Protein AF-A0A7U6QQ56-F1 (afdb_monomer)

Radius of gyration: 14.11 Å; Cα contacts (8 Å, |Δi|>4): 70; chains: 1; bounding box: 38×31×33 Å

Solvent-accessible surface area (backbone atoms only — not comparable to full-atom values): 5159 Å² total; per-residue (Å²): 136,79,79,76,86,73,80,86,52,73,87,49,34,21,62,51,41,31,53,50,51,51,54,50,47,42,63,75,75,49,69,50,61,83,40,91,60,24,61,57,55,51,52,51,49,55,57,48,41,47,62,64,35,77,94,59,23,91,59,52,70,66,50,46,51,52,13,50,61,51,14,76,76,53,86,71,87,80,72,77,84,81,88,131

pLDDT: mean 87.2, std 17.01, range [37.06, 98.56]

Mean predicted aligned error: 6.32 Å

Sequence (84 aa):
MGCDNVIITAKNLPEIFAMKRDYTLLKEHSRVMDTPYGHVISENLELIKGITEPELSNFSLEELENGRRLAEYIETTTLVDGVI

Structure (mmCIF, N/CA/C/O backbone):
data_AF-A0A7U6QQ56-F1
#
_entry.id   AF-A0A7U6QQ56-F1
#
loop_
_atom_site.group_PDB
_atom_site.id
_atom_site.type_symbol
_atom_site.label_atom_id
_atom_site.label_alt_id
_atom_site.label_comp_id
_atom_site.label_asym_id
_atom_site.label_entity_id
_atom_site.label_seq_id
_atom_site.pdbx_PDB_ins_code
_atom_site.Cartn_x
_atom_site.Cartn_y
_atom_site.Cartn_z
_atom_site.occupancy
_atom_site.B_iso_or_equiv
_atom_site.auth_seq_id
_atom_site.auth_comp_id
_atom_site.auth_asym_id
_atom_site.auth_atom_id
_atom_site.pdbx_PDB_model_num
ATOM 1 N N . MET A 1 1 ? -10.606 -22.341 -12.803 1.00 45.66 1 MET A N 1
ATOM 2 C CA . MET A 1 1 ? -9.711 -21.283 -12.300 1.00 45.66 1 MET A CA 1
ATOM 3 C C . MET A 1 1 ? -10.548 -20.419 -11.380 1.00 45.66 1 MET A C 1
ATOM 5 O O . MET A 1 1 ? -11.3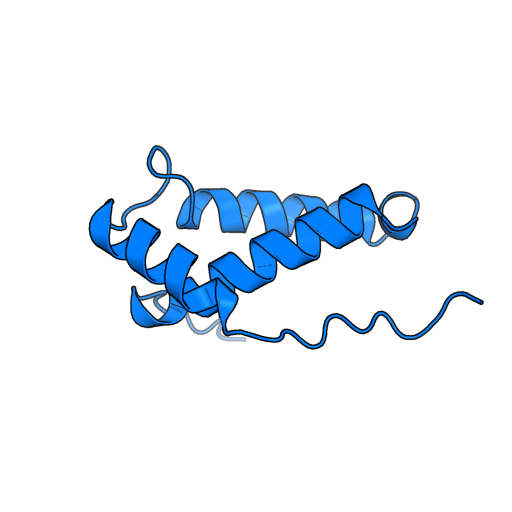15 -19.605 -11.870 1.00 45.66 1 MET A O 1
ATOM 9 N N . GLY A 1 2 ? -10.545 -20.721 -10.083 1.00 49.75 2 GLY A N 1
ATOM 10 C CA . GLY A 1 2 ? -11.218 -19.878 -9.101 1.00 49.75 2 GLY A CA 1
ATOM 11 C C . GLY A 1 2 ? -10.236 -18.796 -8.687 1.00 49.75 2 GLY A C 1
ATOM 12 O O . GLY A 1 2 ? -9.189 -19.125 -8.140 1.00 49.75 2 GLY A O 1
ATOM 13 N N . CYS A 1 3 ? -10.526 -17.535 -8.995 1.00 57.88 3 CYS A N 1
ATOM 14 C CA . CYS A 1 3 ? -10.008 -16.469 -8.152 1.00 57.88 3 CYS A CA 1
ATOM 15 C C . CYS A 1 3 ? -10.715 -16.650 -6.815 1.00 57.88 3 CYS A C 1
ATOM 17 O O . CYS A 1 3 ? -11.937 -16.505 -6.750 1.00 57.88 3 CYS A O 1
ATOM 19 N N . ASP A 1 4 ? -9.975 -17.030 -5.778 1.00 56.12 4 ASP A N 1
ATOM 20 C CA . ASP A 1 4 ? -10.498 -16.895 -4.430 1.00 56.12 4 ASP A CA 1
ATOM 21 C C . ASP A 1 4 ? -10.805 -15.410 -4.246 1.00 56.12 4 ASP A C 1
ATOM 23 O O . ASP A 1 4 ? -9.917 -14.561 -4.337 1.00 56.12 4 ASP A O 1
ATOM 27 N N . ASN A 1 5 ? -12.082 -15.079 -4.061 1.00 61.84 5 ASN A N 1
ATOM 28 C CA . ASN A 1 5 ? -12.476 -13.744 -3.638 1.00 61.84 5 ASN A CA 1
ATOM 29 C C . ASN A 1 5 ? -12.001 -13.587 -2.193 1.00 61.84 5 ASN A C 1
ATOM 31 O O . ASN A 1 5 ? -12.739 -13.865 -1.246 1.00 61.84 5 ASN A O 1
ATOM 35 N N . VAL A 1 6 ? -10.732 -13.224 -2.027 1.00 72.69 6 VAL A N 1
ATOM 36 C CA . VAL A 1 6 ? -10.141 -12.982 -0.717 1.00 72.69 6 VAL A CA 1
ATOM 37 C C . VAL A 1 6 ? -10.710 -11.669 -0.198 1.00 72.69 6 VAL A C 1
ATOM 39 O O . VAL A 1 6 ? -10.551 -10.615 -0.811 1.00 72.69 6 VAL A O 1
ATOM 42 N N . ILE A 1 7 ? -11.402 -11.741 0.934 1.00 84.06 7 ILE A N 1
ATOM 43 C CA . ILE A 1 7 ? -11.899 -10.554 1.622 1.00 84.06 7 ILE A CA 1
ATOM 44 C C . ILE A 1 7 ? -10.701 -9.852 2.262 1.00 84.06 7 ILE A C 1
ATOM 46 O O . ILE A 1 7 ? -10.010 -10.435 3.099 1.00 84.06 7 ILE A O 1
ATOM 50 N N . ILE A 1 8 ? -10.476 -8.595 1.885 1.00 89.62 8 ILE A N 1
ATOM 51 C CA . ILE A 1 8 ? -9.511 -7.724 2.557 1.00 89.62 8 ILE A CA 1
ATOM 52 C C . ILE A 1 8 ? -10.135 -7.263 3.873 1.00 89.62 8 ILE A C 1
ATOM 54 O O . ILE A 1 8 ? -11.259 -6.764 3.903 1.00 89.62 8 ILE A O 1
ATOM 58 N N . THR A 1 9 ? -9.405 -7.435 4.969 1.00 94.44 9 THR A N 1
ATOM 59 C CA . THR A 1 9 ? -9.823 -7.016 6.312 1.00 94.44 9 THR A CA 1
ATOM 60 C C . THR A 1 9 ? -8.863 -5.971 6.869 1.00 94.44 9 THR A C 1
ATOM 62 O O . THR A 1 9 ? -7.753 -5.811 6.364 1.00 94.44 9 THR A O 1
ATOM 65 N N . ALA A 1 10 ? -9.236 -5.312 7.970 1.00 96.44 10 ALA A N 1
ATOM 66 C CA . ALA A 1 10 ? -8.381 -4.320 8.625 1.00 96.44 10 ALA A CA 1
ATOM 67 C C . ALA A 1 10 ? -6.990 -4.867 9.008 1.00 96.44 10 ALA A C 1
ATOM 69 O O . ALA A 1 10 ? -6.016 -4.122 9.052 1.00 96.44 10 ALA A O 1
ATOM 70 N N . LYS A 1 11 ? -6.869 -6.186 9.227 1.00 95.94 11 LYS A N 1
ATOM 71 C CA . LYS A 1 11 ? -5.590 -6.851 9.520 1.00 95.94 11 LYS A CA 1
ATOM 72 C C . LYS A 1 11 ? -4.600 -6.820 8.358 1.00 95.94 11 LYS A C 1
ATOM 74 O O . LYS A 1 11 ? -3.425 -7.026 8.604 1.00 95.94 11 LYS A O 1
ATOM 79 N N . ASN A 1 12 ? -5.074 -6.602 7.133 1.00 96.12 12 ASN A N 1
ATOM 80 C CA . ASN A 1 12 ? -4.250 -6.531 5.927 1.00 96.12 12 ASN A CA 1
ATOM 81 C C . ASN A 1 12 ? -3.787 -5.100 5.613 1.00 96.12 12 ASN A C 1
ATOM 83 O O . ASN A 1 12 ? -2.953 -4.904 4.732 1.00 96.12 12 ASN A O 1
ATOM 87 N N . LEU A 1 13 ? -4.356 -4.087 6.280 1.00 97.50 13 LEU A N 1
ATOM 88 C CA . LEU A 1 13 ? -4.023 -2.687 6.020 1.00 97.50 13 LEU A CA 1
ATOM 89 C C . LEU A 1 13 ? -2.537 -2.370 6.225 1.00 97.50 13 LEU A C 1
ATOM 91 O O . LEU A 1 13 ? -2.003 -1.660 5.374 1.00 97.50 13 LEU A O 1
ATOM 95 N N . PRO A 1 14 ? -1.844 -2.876 7.266 1.00 97.69 14 PRO A N 1
ATOM 96 C CA . PRO A 1 14 ? -0.417 -2.615 7.432 1.00 97.69 14 PRO A CA 1
ATOM 97 C C . PRO A 1 14 ? 0.408 -3.007 6.201 1.00 97.69 14 PRO A C 1
ATOM 99 O O . PRO A 1 14 ? 1.168 -2.190 5.683 1.00 97.69 14 PRO A O 1
ATOM 102 N N . GLU A 1 15 ? 0.225 -4.221 5.678 1.00 96.38 15 GLU A N 1
ATOM 103 C CA . GLU A 1 15 ? 0.949 -4.694 4.496 1.00 96.38 15 GLU A CA 1
ATOM 104 C C . GLU A 1 15 ? 0.588 -3.878 3.248 1.00 96.38 15 GLU A C 1
ATOM 106 O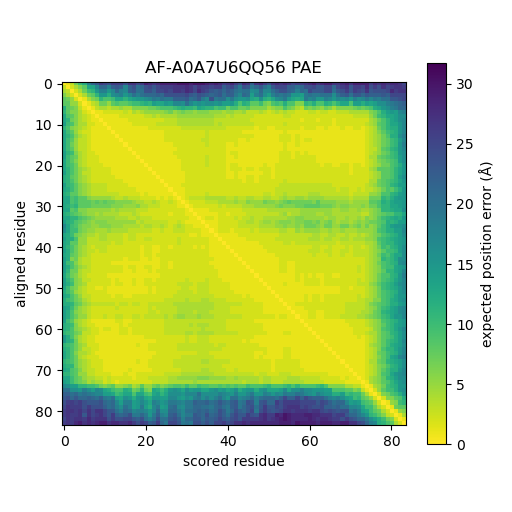 O . GLU A 1 15 ? 1.463 -3.535 2.457 1.00 96.38 15 GLU A O 1
ATOM 111 N N . ILE A 1 16 ? -0.686 -3.512 3.083 1.00 96.56 16 ILE A N 1
ATOM 112 C CA . ILE A 1 16 ? -1.152 -2.719 1.936 1.00 96.56 16 ILE A CA 1
ATOM 113 C C . ILE A 1 16 ? -0.570 -1.296 1.972 1.00 96.56 16 ILE A C 1
ATOM 115 O O . ILE A 1 16 ? -0.146 -0.773 0.939 1.00 96.56 16 ILE A O 1
ATOM 119 N N . PHE A 1 17 ? -0.493 -0.670 3.150 1.00 97.75 17 PHE A N 1
ATOM 120 C CA . PHE A 1 17 ? 0.171 0.625 3.318 1.00 97.75 17 PHE A CA 1
ATOM 121 C C . PHE A 1 17 ? 1.681 0.531 3.070 1.00 97.75 17 PHE A C 1
ATOM 123 O O . PHE A 1 17 ? 2.245 1.443 2.460 1.00 97.75 17 PHE A O 1
ATOM 130 N N . ALA A 1 18 ? 2.328 -0.567 3.471 1.00 96.88 18 ALA A N 1
ATOM 131 C CA . ALA A 1 18 ? 3.731 -0.805 3.148 1.00 96.88 18 ALA A CA 1
ATOM 132 C C . ALA A 1 18 ? 3.928 -0.919 1.624 1.00 96.88 18 ALA A C 1
ATOM 134 O O . ALA A 1 18 ? 4.719 -0.171 1.058 1.00 96.88 18 ALA A O 1
ATOM 135 N N . MET A 1 19 ? 3.103 -1.712 0.930 1.00 95.31 19 MET A N 1
ATOM 136 C CA . MET A 1 19 ? 3.132 -1.807 -0.537 1.00 95.31 19 MET A CA 1
ATOM 137 C C . MET A 1 19 ? 2.919 -0.450 -1.224 1.00 95.31 19 MET A C 1
ATOM 139 O O . MET A 1 19 ? 3.596 -0.142 -2.206 1.00 95.31 19 MET A O 1
ATOM 143 N N . LYS A 1 20 ? 2.005 0.390 -0.712 1.00 96.44 20 LYS A N 1
ATOM 144 C CA . LYS A 1 20 ? 1.790 1.758 -1.218 1.00 96.44 20 LYS A CA 1
ATOM 145 C C . LYS A 1 20 ? 3.075 2.581 -1.163 1.00 96.44 20 LYS A C 1
ATOM 147 O O . LYS A 1 20 ? 3.431 3.229 -2.151 1.00 96.44 20 LYS A O 1
ATOM 152 N N . ARG A 1 21 ? 3.752 2.563 -0.009 1.00 95.38 21 ARG A N 1
ATOM 153 C CA . ARG A 1 21 ? 5.028 3.253 0.210 1.00 95.38 21 ARG A CA 1
ATOM 154 C C . ARG A 1 21 ? 6.055 2.776 -0.811 1.00 95.38 21 ARG A C 1
ATOM 156 O O . ARG A 1 21 ? 6.663 3.603 -1.481 1.00 95.38 21 ARG A O 1
ATOM 163 N N . ASP A 1 22 ? 6.204 1.470 -0.982 1.00 93.06 22 ASP A N 1
ATOM 164 C CA . ASP A 1 22 ? 7.269 0.926 -1.826 1.00 93.06 22 ASP A CA 1
ATOM 165 C C . ASP A 1 22 ? 7.026 1.180 -3.312 1.00 93.06 22 ASP A C 1
ATOM 167 O O . ASP A 1 22 ? 7.949 1.564 -4.026 1.00 93.06 22 ASP A O 1
ATOM 171 N N . TYR A 1 23 ? 5.783 1.047 -3.787 1.00 93.81 23 TYR A N 1
ATOM 172 C CA . TYR A 1 23 ? 5.446 1.421 -5.160 1.00 93.81 23 TYR A CA 1
ATOM 173 C C . TYR A 1 23 ? 5.654 2.913 -5.421 1.00 93.81 23 TYR A C 1
ATOM 175 O O . TYR A 1 23 ? 6.095 3.287 -6.509 1.00 93.81 23 TYR A O 1
ATOM 183 N N . THR A 1 24 ? 5.372 3.762 -4.431 1.00 94.25 24 THR A N 1
ATOM 184 C CA . THR A 1 24 ? 5.640 5.202 -4.526 1.00 94.25 24 THR A CA 1
ATOM 185 C C . THR A 1 24 ? 7.144 5.457 -4.640 1.00 94.25 24 THR A C 1
ATOM 187 O O . THR A 1 24 ? 7.573 6.137 -5.568 1.00 94.25 24 THR A O 1
ATOM 190 N N . LEU A 1 25 ? 7.958 4.817 -3.794 1.00 92.44 25 LEU A N 1
ATOM 191 C CA . LEU A 1 25 ? 9.419 4.916 -3.858 1.00 92.44 25 LEU A CA 1
ATOM 192 C C . LEU A 1 25 ? 9.981 4.388 -5.184 1.00 92.44 25 LEU A C 1
ATOM 194 O O . LEU A 1 25 ? 10.851 5.022 -5.774 1.00 92.44 25 LEU A O 1
ATOM 198 N N . LEU A 1 26 ? 9.475 3.263 -5.695 1.00 90.50 26 LEU A N 1
ATOM 199 C CA . LEU A 1 26 ? 9.877 2.725 -6.997 1.00 90.50 26 LEU A CA 1
ATOM 200 C C . LEU A 1 26 ? 9.562 3.697 -8.134 1.00 90.50 26 LEU A C 1
ATOM 202 O O . LEU A 1 26 ? 10.385 3.878 -9.033 1.00 90.50 26 LEU A O 1
ATOM 206 N N . LYS A 1 27 ? 8.392 4.334 -8.088 1.00 91.19 27 LYS A N 1
ATOM 207 C CA . LYS A 1 27 ? 7.982 5.339 -9.069 1.00 91.19 27 LYS A CA 1
ATOM 208 C C . LYS A 1 27 ? 8.853 6.599 -9.005 1.00 91.19 27 LYS A C 1
ATOM 210 O O . LYS A 1 27 ? 9.135 7.175 -10.051 1.00 91.19 27 LYS A O 1
ATOM 215 N N . GLU A 1 28 ? 9.259 7.029 -7.812 1.00 91.75 28 GLU A N 1
ATOM 216 C CA . GLU A 1 28 ? 10.022 8.269 -7.596 1.00 91.75 28 GLU A CA 1
ATOM 217 C C . GLU A 1 28 ? 11.538 8.104 -7.774 1.00 91.75 28 GLU A C 1
ATOM 219 O O . GLU A 1 28 ? 12.212 9.032 -8.221 1.00 91.75 28 GLU A O 1
ATOM 224 N N . HIS A 1 29 ? 12.086 6.933 -7.443 1.00 89.44 29 HIS A N 1
ATOM 225 C CA . HIS A 1 29 ? 13.533 6.727 -7.313 1.00 89.44 29 HIS A CA 1
ATOM 226 C C . HIS A 1 29 ? 14.123 5.682 -8.266 1.00 89.44 29 HIS A C 1
ATOM 228 O O . HIS A 1 29 ? 15.316 5.393 -8.185 1.00 89.44 29 HIS A O 1
ATOM 234 N N . SER A 1 30 ? 13.336 5.119 -9.185 1.00 88.06 30 SER A N 1
ATOM 235 C CA . SER A 1 30 ? 13.838 4.156 -10.169 1.00 88.06 30 SER A CA 1
ATOM 236 C C . SER A 1 30 ? 13.382 4.478 -11.592 1.00 88.06 30 SER A C 1
ATOM 238 O O . SER A 1 30 ? 12.490 5.291 -11.821 1.00 88.06 30 SER A O 1
ATOM 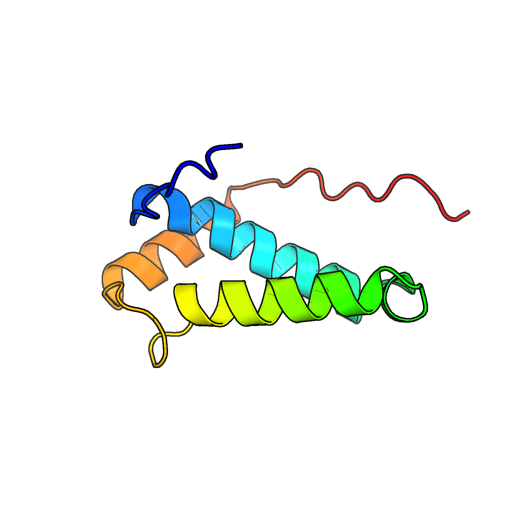240 N N . ARG A 1 31 ? 13.979 3.791 -12.572 1.00 91.12 31 ARG A N 1
ATOM 241 C CA . ARG A 1 31 ? 13.575 3.861 -13.986 1.00 91.12 31 ARG A CA 1
ATOM 242 C C . ARG A 1 31 ? 12.508 2.834 -14.362 1.00 91.12 31 ARG A C 1
ATOM 244 O O . ARG A 1 31 ? 12.241 2.636 -15.542 1.00 91.12 31 ARG A O 1
ATOM 251 N N . VAL A 1 32 ? 11.893 2.165 -13.383 1.00 88.38 32 VAL A N 1
ATOM 252 C CA . VAL A 1 32 ? 10.903 1.107 -13.643 1.00 88.38 32 VAL A CA 1
ATOM 253 C C . VAL A 1 32 ? 9.710 1.616 -14.458 1.00 88.38 32 VAL A C 1
ATOM 255 O O . VAL A 1 32 ? 9.143 0.870 -15.254 1.00 88.38 32 VAL A O 1
ATOM 258 N N . MET A 1 33 ? 9.381 2.904 -14.329 1.00 91.25 33 MET A N 1
ATOM 259 C CA . MET A 1 33 ? 8.305 3.549 -15.080 1.00 91.25 33 MET A CA 1
ATOM 260 C C . MET A 1 33 ? 8.597 3.674 -16.584 1.00 91.25 33 MET A C 1
ATOM 262 O O . MET A 1 33 ? 7.653 3.738 -17.364 1.00 91.25 33 MET A O 1
ATOM 266 N N . ASP A 1 34 ? 9.872 3.642 -16.995 1.00 93.56 34 ASP A N 1
ATOM 267 C CA . ASP A 1 34 ? 10.291 3.624 -18.407 1.00 93.56 34 ASP A CA 1
ATOM 268 C C . ASP A 1 34 ? 10.192 2.216 -19.025 1.00 93.56 34 ASP A C 1
ATOM 270 O O . ASP A 1 34 ? 10.406 2.029 -20.224 1.00 93.56 34 ASP A O 1
ATOM 274 N N . THR A 1 35 ? 9.927 1.197 -18.206 1.0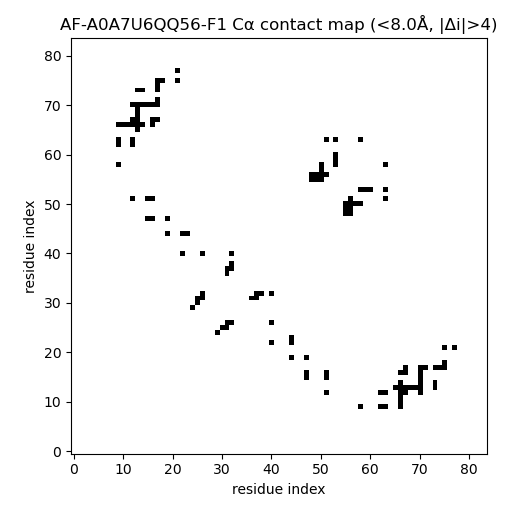0 92.31 35 THR A N 1
ATOM 275 C CA . THR A 1 35 ? 9.834 -0.198 -18.642 1.00 92.31 35 THR A CA 1
ATOM 276 C C . THR A 1 35 ? 8.377 -0.583 -18.907 1.00 92.31 35 THR A C 1
ATOM 278 O O . THR A 1 35 ? 7.460 0.069 -18.399 1.00 92.31 35 THR A O 1
ATOM 281 N N . PRO A 1 36 ? 8.117 -1.701 -19.611 1.00 91.12 36 PRO A N 1
ATOM 282 C CA . PRO A 1 36 ? 6.765 -2.243 -19.735 1.00 91.12 36 PRO A CA 1
ATOM 283 C C . PRO A 1 36 ? 6.060 -2.508 -18.391 1.00 91.12 36 PRO A C 1
ATOM 285 O O . PRO A 1 36 ? 4.839 -2.574 -18.359 1.00 91.12 36 PRO A O 1
ATOM 288 N N . TYR A 1 37 ? 6.789 -2.614 -17.273 1.00 89.69 37 TYR A N 1
ATOM 289 C CA . TYR A 1 37 ? 6.208 -2.824 -15.942 1.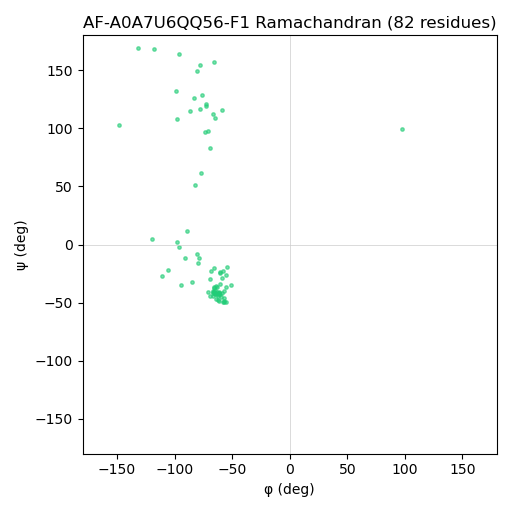00 89.69 37 TYR A CA 1
ATOM 290 C C . TYR A 1 37 ? 5.631 -1.550 -15.300 1.00 89.69 37 TYR A C 1
ATOM 292 O O . TYR A 1 37 ? 4.907 -1.640 -14.309 1.00 89.69 37 TYR A O 1
ATOM 300 N N . GLY A 1 38 ? 5.899 -0.362 -15.856 1.00 93.25 38 GLY A N 1
ATOM 301 C CA . GLY A 1 38 ? 5.415 0.909 -15.306 1.00 93.25 38 GLY A CA 1
ATOM 302 C C . GLY A 1 38 ? 3.885 1.021 -15.251 1.00 93.25 38 GLY A C 1
ATOM 303 O O . GLY A 1 38 ? 3.336 1.593 -14.303 1.00 93.25 38 GLY A O 1
ATOM 304 N N . HIS A 1 39 ? 3.177 0.434 -16.225 1.00 93.56 39 HIS A N 1
ATOM 305 C CA . HIS A 1 39 ? 1.709 0.435 -16.214 1.00 93.56 39 HIS A CA 1
ATOM 306 C C . HIS A 1 39 ? 1.163 -0.399 -15.044 1.00 93.56 39 HIS A C 1
ATOM 308 O O . HIS A 1 39 ? 0.266 0.060 -14.343 1.00 93.56 39 HIS A O 1
ATOM 314 N N . VAL A 1 40 ? 1.777 -1.556 -14.763 1.00 93.00 40 VAL A N 1
ATOM 315 C CA . VAL A 1 40 ? 1.381 -2.456 -13.667 1.00 93.00 40 VAL A CA 1
ATOM 316 C C . VAL A 1 40 ? 1.531 -1.763 -12.315 1.00 93.00 40 VAL A C 1
ATOM 318 O O . VAL A 1 40 ? 0.645 -1.844 -11.471 1.00 93.00 40 VAL A O 1
ATOM 321 N N . ILE A 1 41 ? 2.628 -1.028 -12.111 1.00 92.94 41 ILE A N 1
ATOM 322 C CA . ILE A 1 41 ? 2.847 -0.255 -10.878 1.00 92.94 41 ILE A CA 1
ATOM 323 C C . ILE A 1 41 ? 1.766 0.812 -10.703 1.00 92.94 41 ILE A C 1
ATOM 325 O O . ILE A 1 41 ? 1.272 1.017 -9.595 1.00 92.94 41 ILE A O 1
ATOM 329 N N . SER A 1 42 ? 1.377 1.479 -11.790 1.00 94.75 42 SER A N 1
ATOM 330 C CA . SER A 1 42 ? 0.347 2.519 -11.738 1.00 94.75 42 SER A CA 1
ATOM 331 C C . SER A 1 42 ? -1.032 1.935 -11.441 1.00 94.75 42 SER A C 1
ATOM 333 O O . SER A 1 42 ? -1.731 2.452 -10.576 1.00 94.75 42 SER A O 1
ATOM 335 N N . GLU A 1 43 ? -1.400 0.834 -12.098 1.00 95.38 43 GLU A N 1
ATOM 336 C CA . GLU A 1 43 ? -2.651 0.113 -11.835 1.00 95.38 43 GLU A CA 1
ATOM 337 C C . GLU A 1 43 ? -2.721 -0.376 -10.383 1.00 95.38 43 GLU A C 1
ATOM 339 O O . GLU A 1 43 ? -3.720 -0.151 -9.700 1.00 95.38 43 GLU A O 1
ATOM 344 N N . ASN A 1 44 ? -1.635 -0.962 -9.872 1.00 94.62 44 ASN A N 1
ATOM 345 C CA . ASN A 1 44 ? -1.569 -1.421 -8.487 1.00 94.62 44 ASN A CA 1
ATOM 346 C C . ASN A 1 44 ? -1.690 -0.259 -7.495 1.00 94.62 44 ASN A C 1
ATOM 348 O O . ASN A 1 44 ? -2.402 -0.384 -6.499 1.00 94.62 44 ASN A O 1
ATOM 352 N N . LEU A 1 45 ? -1.047 0.882 -7.762 1.00 96.38 45 LEU A N 1
ATOM 353 C CA . LEU A 1 45 ? -1.193 2.081 -6.934 1.00 96.38 45 LEU A CA 1
ATOM 354 C C . LEU A 1 45 ? -2.637 2.595 -6.912 1.00 96.38 45 LEU A C 1
ATOM 356 O O . LEU A 1 45 ? -3.118 2.961 -5.843 1.00 96.38 45 LEU A O 1
ATOM 360 N N . GLU A 1 46 ? -3.344 2.601 -8.044 1.00 96.81 46 GLU A N 1
ATOM 361 C CA . GLU A 1 46 ? -4.755 3.009 -8.088 1.00 96.81 46 GLU A CA 1
ATOM 362 C C . GLU A 1 46 ? -5.663 2.049 -7.303 1.00 96.81 46 GLU A C 1
ATOM 364 O O . GLU A 1 46 ? -6.523 2.496 -6.543 1.00 96.81 46 GLU A O 1
ATOM 369 N N . LEU A 1 47 ? -5.431 0.735 -7.392 1.00 95.25 47 LEU A N 1
ATOM 370 C CA . LEU A 1 47 ? -6.154 -0.246 -6.574 1.00 95.25 47 LEU A CA 1
ATOM 371 C C . LEU A 1 47 ? -5.896 -0.036 -5.076 1.00 95.25 47 LEU A C 1
ATOM 373 O O . LEU A 1 47 ? -6.826 -0.031 -4.269 1.00 95.25 47 LEU A O 1
ATOM 377 N N . ILE A 1 48 ? -4.636 0.187 -4.702 1.00 96.75 48 ILE A N 1
ATOM 378 C CA . ILE A 1 48 ? -4.237 0.440 -3.316 1.00 96.75 48 ILE A CA 1
ATOM 379 C C . ILE A 1 48 ? -4.846 1.749 -2.794 1.00 96.75 48 ILE A C 1
ATOM 381 O O . ILE A 1 48 ? -5.238 1.813 -1.626 1.00 96.75 48 ILE A O 1
ATOM 385 N N . LYS A 1 49 ? -4.989 2.788 -3.625 1.00 97.12 49 LYS A N 1
ATOM 386 C CA . LYS A 1 49 ? -5.696 4.022 -3.238 1.00 97.12 49 LYS A CA 1
ATOM 387 C C . LYS A 1 49 ? -7.150 3.756 -2.870 1.00 97.12 49 LYS A C 1
ATOM 389 O O . LYS A 1 49 ? -7.592 4.236 -1.833 1.00 97.12 49 LYS A O 1
ATOM 394 N N . GLY A 1 50 ? -7.855 2.923 -3.637 1.00 97.00 50 GLY A N 1
ATOM 395 C CA . GLY A 1 50 ? -9.229 2.519 -3.313 1.00 97.00 50 GLY A CA 1
ATOM 396 C C . GLY A 1 50 ? -9.375 1.852 -1.938 1.00 97.00 50 GLY A C 1
ATOM 397 O O . GLY A 1 50 ? -10.450 1.873 -1.351 1.00 97.00 50 GLY A O 1
ATOM 398 N N . ILE A 1 51 ? -8.288 1.292 -1.399 1.00 97.00 51 ILE A N 1
ATOM 399 C CA . ILE A 1 51 ? -8.257 0.658 -0.076 1.00 97.00 51 ILE A CA 1
ATOM 400 C C . ILE A 1 51 ? -7.778 1.628 1.013 1.00 97.00 51 ILE A C 1
ATOM 402 O O . ILE A 1 51 ? -8.231 1.540 2.153 1.00 97.00 51 ILE A O 1
ATOM 406 N N . THR A 1 52 ? -6.852 2.532 0.687 1.00 97.69 52 THR A N 1
ATOM 407 C CA . THR A 1 52 ? -6.087 3.310 1.678 1.00 97.69 52 THR A CA 1
ATOM 408 C C . THR A 1 52 ? -6.506 4.768 1.812 1.00 97.69 52 THR A C 1
ATOM 410 O O . THR A 1 52 ? -6.218 5.361 2.850 1.00 97.69 52 THR A O 1
ATOM 413 N N . GLU A 1 53 ? -7.151 5.355 0.802 1.00 97.38 53 GLU A N 1
ATOM 414 C CA . GLU A 1 53 ? -7.582 6.754 0.858 1.00 97.38 53 GLU A CA 1
ATOM 415 C C . GLU A 1 53 ? -8.924 6.880 1.591 1.00 97.38 53 GLU A C 1
ATOM 417 O O . GLU A 1 53 ? -9.883 6.206 1.200 1.00 97.38 53 GLU A O 1
ATOM 422 N N . PRO A 1 54 ? -9.036 7.727 2.630 1.00 96.94 54 PRO A N 1
ATOM 423 C CA . PRO A 1 54 ? -10.262 7.895 3.411 1.00 96.94 54 PRO A CA 1
ATOM 424 C C . PRO A 1 54 ? -11.530 8.165 2.598 1.00 96.94 54 PRO A C 1
ATOM 426 O O . PRO A 1 54 ? -12.614 7.733 2.975 1.00 96.94 54 PRO A O 1
ATOM 429 N N . GLU A 1 55 ? -11.402 8.892 1.492 1.00 97.19 55 GLU A N 1
ATOM 430 C CA . GLU A 1 55 ? -12.505 9.272 0.616 1.00 97.19 55 GLU A CA 1
ATOM 431 C C . GLU A 1 55 ? -12.947 8.159 -0.346 1.00 97.19 55 GLU A C 1
ATOM 433 O O . GLU A 1 55 ? -14.039 8.243 -0.908 1.00 97.19 55 GLU A O 1
ATOM 438 N N . LEU A 1 56 ? -12.122 7.123 -0.532 1.00 95.94 56 LEU A N 1
ATOM 439 C CA . LEU A 1 56 ? -12.398 5.984 -1.418 1.00 95.94 56 LEU A CA 1
ATOM 440 C C . LEU A 1 56 ? -12.650 4.683 -0.646 1.00 95.94 56 LEU A C 1
ATOM 442 O O . LEU A 1 56 ? -13.348 3.794 -1.135 1.00 95.94 56 LEU A O 1
ATOM 446 N N . SER A 1 57 ? -12.070 4.572 0.547 1.00 96.12 57 SER A N 1
ATOM 447 C CA . SER A 1 57 ? -12.037 3.351 1.338 1.00 96.12 57 SER A CA 1
ATOM 448 C C . SER A 1 57 ? -13.355 3.063 2.054 1.00 96.12 57 SER A C 1
ATOM 450 O O . SER A 1 57 ? -14.138 3.952 2.386 1.00 96.12 57 SER A O 1
ATOM 452 N N . ASN A 1 58 ? -13.598 1.782 2.334 1.00 95.19 58 ASN A N 1
ATOM 453 C CA . ASN A 1 58 ? -14.683 1.338 3.213 1.00 95.19 58 ASN A CA 1
ATOM 454 C C . ASN A 1 58 ? -14.217 1.079 4.654 1.00 95.19 58 ASN A C 1
ATOM 456 O O . ASN A 1 58 ? -15.040 0.732 5.500 1.00 95.19 58 ASN A O 1
ATOM 460 N N . PHE A 1 59 ? -12.923 1.242 4.937 1.00 97.12 59 PHE A N 1
ATOM 461 C CA . PHE A 1 59 ? -12.390 1.173 6.293 1.00 97.12 59 PHE A CA 1
ATOM 462 C C . PHE A 1 59 ? -12.620 2.489 7.032 1.00 97.12 59 PHE A C 1
ATOM 464 O O . PHE A 1 59 ? -12.633 3.570 6.441 1.00 97.12 59 PHE A O 1
ATOM 471 N N . SER A 1 60 ? -12.793 2.402 8.346 1.00 98.19 60 SER A N 1
ATOM 472 C CA . SER A 1 60 ? -12.882 3.592 9.187 1.00 98.19 60 SER A CA 1
ATOM 473 C C . SER A 1 60 ? -11.555 4.359 9.210 1.00 98.19 60 SER A C 1
ATOM 475 O O . SER A 1 60 ? -10.479 3.790 9.018 1.00 98.19 60 SER A O 1
ATOM 477 N N . LEU A 1 61 ? -11.614 5.659 9.518 1.00 98.31 61 LEU A N 1
ATOM 478 C CA . LEU A 1 61 ? -10.414 6.489 9.691 1.00 98.31 61 LEU A CA 1
ATOM 479 C C . LEU A 1 61 ? -9.443 5.909 10.730 1.00 98.31 61 LEU A C 1
ATOM 481 O O . LEU A 1 61 ? -8.233 5.994 10.552 1.00 98.31 61 LEU A O 1
ATOM 485 N N . GLU A 1 62 ? -9.970 5.308 11.799 1.00 98.44 62 GLU A N 1
ATOM 486 C CA . GLU A 1 62 ? -9.166 4.674 12.846 1.00 98.44 62 GLU A CA 1
ATOM 487 C C . GLU A 1 62 ? -8.421 3.440 12.321 1.00 98.44 62 GLU A C 1
ATOM 489 O O . GLU A 1 62 ? -7.227 3.284 12.579 1.00 98.44 62 GLU A O 1
ATOM 494 N N . GLU A 1 63 ? -9.093 2.582 11.549 1.00 98.50 63 GLU A N 1
ATOM 495 C CA . GLU A 1 63 ? -8.466 1.409 10.933 1.00 98.50 63 GLU A CA 1
ATOM 496 C C . GLU A 1 63 ? -7.389 1.814 9.924 1.00 98.50 63 GLU A C 1
ATOM 498 O O . GLU A 1 63 ? -6.300 1.235 9.933 1.00 98.50 63 GLU A O 1
ATOM 503 N N . LEU A 1 64 ? -7.665 2.827 9.096 1.00 98.56 64 LEU A N 1
ATOM 504 C CA . LEU A 1 64 ? -6.705 3.367 8.133 1.00 98.56 64 LEU A CA 1
ATOM 505 C C . LEU A 1 64 ? -5.469 3.933 8.834 1.00 98.56 64 LEU A C 1
ATOM 507 O O . LEU A 1 64 ? -4.345 3.587 8.473 1.00 98.56 64 LEU A O 1
ATOM 511 N N . GLU A 1 65 ? -5.661 4.753 9.865 1.00 98.38 65 GLU A N 1
ATOM 512 C CA . GLU A 1 65 ? -4.556 5.360 10.605 1.00 98.38 65 GLU A CA 1
ATOM 513 C C . GLU A 1 65 ? -3.735 4.313 11.367 1.00 98.38 65 GLU A C 1
ATOM 515 O O . GLU A 1 65 ? -2.502 4.341 11.342 1.00 98.38 65 GLU A O 1
ATOM 520 N N . ASN A 1 66 ? -4.393 3.335 11.995 1.00 98.31 66 ASN A N 1
ATOM 521 C CA . ASN A 1 66 ? -3.690 2.249 12.666 1.00 98.31 66 ASN A CA 1
ATOM 522 C C . ASN A 1 66 ? -2.906 1.383 11.668 1.00 98.31 66 ASN A C 1
ATOM 524 O O . ASN A 1 66 ? -1.751 1.049 11.932 1.00 98.31 66 ASN A O 1
ATOM 528 N N . GLY A 1 67 ? -3.494 1.063 10.511 1.00 98.19 67 GLY A N 1
ATOM 529 C CA . GLY A 1 67 ? -2.817 0.355 9.426 1.00 98.19 67 GLY A CA 1
ATOM 530 C C . GLY A 1 67 ? -1.578 1.105 8.938 1.00 98.19 67 GLY A C 1
ATOM 531 O O . GLY A 1 67 ? -0.488 0.535 8.904 1.00 98.19 67 GLY A O 1
ATOM 532 N N . ARG A 1 68 ? -1.723 2.404 8.653 1.00 97.94 68 ARG A N 1
ATOM 533 C CA . ARG A 1 68 ? -0.631 3.287 8.221 1.00 97.94 68 ARG A CA 1
ATOM 534 C C . ARG A 1 68 ? 0.516 3.317 9.230 1.00 97.94 68 ARG A C 1
ATOM 536 O O . ARG A 1 68 ? 1.670 3.184 8.838 1.00 97.94 68 ARG A O 1
ATOM 543 N N . ARG A 1 69 ? 0.207 3.456 10.523 1.00 97.94 69 ARG A N 1
ATOM 544 C CA . ARG A 1 69 ? 1.205 3.462 11.603 1.00 97.94 69 ARG A CA 1
ATOM 545 C C . ARG A 1 69 ? 1.918 2.115 11.738 1.00 97.94 69 ARG A C 1
ATOM 547 O O . ARG A 1 69 ? 3.121 2.075 11.958 1.00 97.94 69 ARG A O 1
ATOM 554 N N . LEU A 1 70 ? 1.194 1.002 11.628 1.00 98.00 70 LEU A N 1
ATOM 555 C CA . LEU A 1 70 ? 1.785 -0.337 11.731 1.00 98.00 70 LEU A CA 1
ATOM 556 C C . LEU A 1 70 ? 2.677 -0.680 10.529 1.00 98.00 70 LEU A C 1
ATOM 558 O O . LEU A 1 70 ? 3.663 -1.395 10.699 1.00 98.00 70 LEU A O 1
ATOM 562 N N . ALA A 1 71 ? 2.383 -0.131 9.349 1.00 97.00 71 ALA A N 1
ATOM 563 C CA . ALA A 1 71 ? 3.197 -0.303 8.145 1.00 97.00 71 ALA A CA 1
ATOM 564 C C . ALA A 1 71 ? 4.640 0.217 8.294 1.00 97.00 71 ALA A C 1
ATOM 566 O O . ALA A 1 71 ? 5.540 -0.256 7.599 1.00 97.00 71 ALA A O 1
ATOM 567 N N . GLU A 1 72 ? 4.890 1.154 9.217 1.00 94.25 72 GLU A N 1
ATOM 568 C CA . GLU A 1 72 ? 6.237 1.662 9.526 1.00 94.25 72 GLU A CA 1
ATOM 569 C C . GLU A 1 72 ? 7.185 0.556 10.017 1.00 94.25 72 GLU A C 1
ATOM 571 O O . GLU A 1 72 ? 8.395 0.664 9.840 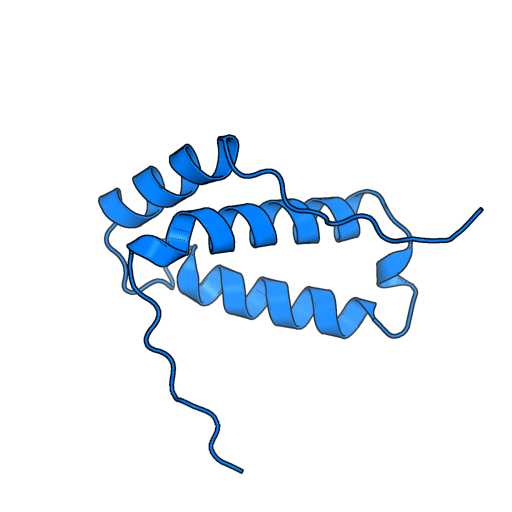1.00 94.25 72 GLU A O 1
ATOM 576 N N . TYR A 1 73 ? 6.639 -0.528 10.575 1.00 94.38 73 TYR A N 1
ATOM 577 C CA . TYR A 1 73 ? 7.400 -1.673 11.082 1.00 94.38 73 TYR A CA 1
ATOM 578 C C . TYR A 1 73 ? 7.467 -2.845 10.097 1.00 94.38 73 TYR A C 1
ATOM 580 O O . TYR A 1 73 ? 8.023 -3.892 10.430 1.00 94.38 73 TYR A O 1
ATOM 588 N N . ILE A 1 74 ? 6.889 -2.697 8.902 1.00 93.38 74 ILE A N 1
ATOM 589 C CA . ILE A 1 74 ? 6.912 -3.729 7.869 1.00 93.38 74 ILE A CA 1
ATOM 590 C C . ILE A 1 74 ? 8.031 -3.409 6.884 1.00 93.38 74 ILE A C 1
ATOM 592 O O . ILE A 1 74 ? 7.940 -2.490 6.060 1.00 93.38 74 ILE A O 1
ATOM 596 N N . GLU A 1 75 ? 9.086 -4.214 6.967 1.00 83.44 75 GLU A N 1
ATOM 597 C CA . GLU A 1 75 ? 10.08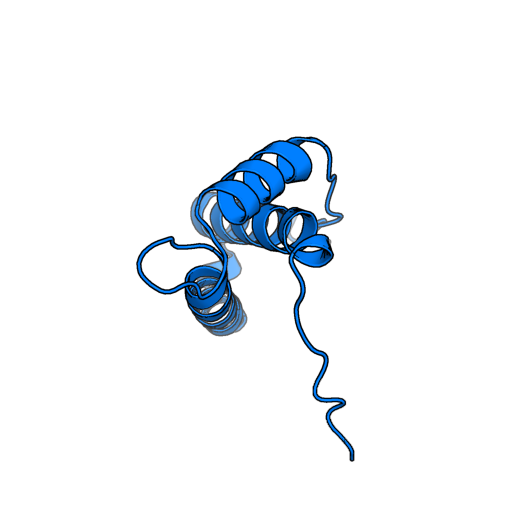1 -4.330 5.912 1.00 83.44 75 GLU A CA 1
ATOM 598 C C . GLU A 1 75 ? 9.516 -5.211 4.803 1.00 83.44 75 GLU A C 1
ATOM 600 O O . GLU A 1 75 ? 9.227 -6.395 4.981 1.00 83.44 75 GLU A O 1
ATOM 605 N N . THR A 1 76 ? 9.344 -4.616 3.638 1.00 67.06 76 THR A N 1
ATOM 606 C CA . THR A 1 76 ? 8.955 -5.306 2.419 1.00 67.06 76 THR A CA 1
ATOM 607 C C . THR A 1 76 ? 10.211 -5.561 1.601 1.00 67.06 76 THR A C 1
ATOM 609 O O . THR A 1 76 ? 11.050 -4.684 1.389 1.00 67.06 76 THR A O 1
ATOM 612 N N . THR A 1 77 ? 10.368 -6.790 1.124 1.00 58.12 77 THR A N 1
ATOM 613 C CA . THR A 1 77 ? 11.466 -7.178 0.235 1.00 58.12 77 THR A CA 1
ATOM 614 C C . THR A 1 77 ? 11.188 -6.697 -1.185 1.00 58.12 77 THR A C 1
ATOM 616 O O . THR A 1 77 ? 11.114 -7.477 -2.126 1.00 58.12 77 THR A O 1
ATOM 619 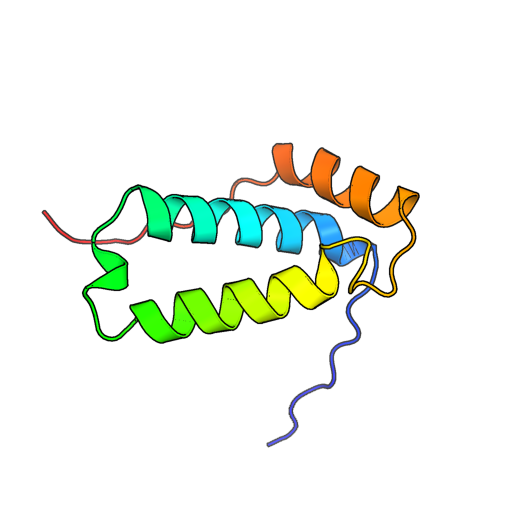N N . THR A 1 78 ? 11.073 -5.386 -1.379 1.00 54.06 78 THR A N 1
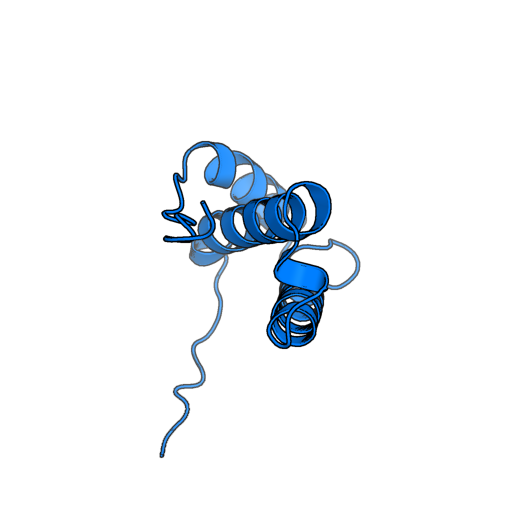ATOM 620 C CA . THR A 1 78 ? 11.116 -4.783 -2.719 1.00 54.06 78 THR A CA 1
ATOM 621 C C . THR A 1 78 ? 12.576 -4.613 -3.154 1.00 54.06 78 THR A C 1
ATOM 623 O O . THR A 1 78 ? 13.023 -3.539 -3.542 1.00 54.06 78 THR A O 1
ATOM 626 N N . LEU A 1 79 ? 13.355 -5.696 -3.054 1.00 46.91 79 LEU A N 1
ATOM 627 C CA . LEU A 1 79 ? 14.622 -5.828 -3.762 1.00 46.91 79 LEU A CA 1
ATOM 628 C C . LEU A 1 79 ? 14.263 -6.074 -5.226 1.00 46.91 79 LEU A C 1
ATOM 630 O O . LEU A 1 79 ? 13.954 -7.197 -5.621 1.00 46.91 79 LEU A O 1
ATOM 634 N N . VAL A 1 80 ? 14.263 -5.016 -6.033 1.00 49.88 80 VAL A N 1
ATOM 635 C CA . VAL A 1 80 ? 14.380 -5.197 -7.479 1.00 49.88 80 VAL A CA 1
ATOM 636 C C . VAL A 1 80 ? 15.813 -5.649 -7.723 1.00 49.88 80 VAL A C 1
ATOM 638 O O . VAL A 1 80 ? 16.742 -4.844 -7.722 1.00 49.88 80 VAL A O 1
ATOM 641 N N . ASP A 1 81 ? 15.994 -6.957 -7.854 1.00 46.44 81 ASP A N 1
ATOM 642 C CA . ASP A 1 81 ? 17.249 -7.537 -8.302 1.00 46.44 81 ASP A CA 1
ATOM 643 C C . ASP A 1 81 ? 17.481 -7.098 -9.763 1.00 46.44 81 ASP A C 1
ATOM 645 O O . ASP A 1 81 ? 16.758 -7.509 -10.672 1.00 46.44 81 ASP A O 1
ATOM 649 N N . GLY A 1 82 ? 18.460 -6.208 -9.967 1.00 44.94 82 GLY A N 1
ATOM 650 C CA . GLY A 1 82 ? 19.079 -5.909 -11.262 1.00 44.94 82 GLY A CA 1
ATOM 651 C C . GLY A 1 82 ? 18.576 -4.680 -12.032 1.00 44.94 82 GLY A C 1
ATOM 652 O O . GLY A 1 82 ? 17.633 -4.786 -12.805 1.00 44.94 82 GLY A O 1
ATOM 653 N N . VAL A 1 83 ? 19.319 -3.566 -11.938 1.00 37.06 83 VAL A N 1
ATOM 654 C CA . VAL A 1 83 ? 20.083 -2.986 -13.072 1.00 37.06 83 VAL A CA 1
ATOM 655 C C . VAL A 1 83 ? 21.336 -2.297 -12.498 1.00 37.06 83 VAL A C 1
ATOM 657 O O . VAL A 1 83 ? 21.238 -1.209 -11.933 1.00 37.06 83 VAL A O 1
ATOM 660 N N . ILE A 1 84 ? 22.498 -2.949 -12.631 1.00 37.72 84 ILE A N 1
ATOM 661 C CA . ILE A 1 84 ? 23.822 -2.298 -12.680 1.00 37.72 84 ILE A CA 1
ATOM 662 C C . ILE A 1 84 ? 24.182 -2.169 -14.158 1.00 37.72 84 ILE A C 1
ATOM 664 O O . ILE A 1 84 ? 23.944 -3.163 -14.884 1.00 37.72 84 ILE A O 1
#

Secondary structure (DSSP, 8-state):
-----PPP-GGGHHHHHHHHHHHHHHHHHSSGGGSTTHHHHHHHHHHHHHHH-TTT-SS-HHHHHHHHHHHTT-----------

Foldseek 3Di:
DDPPPDDDDLVCLLVLLLLLVVLVCCVVPHCCCVDPCVVVSVVSNVVSCCPQPPVNHPDDPVSNVVSNVNNVVDDDPPPPPDDD